Protein AF-A0A1A0JTR8-F1 (afdb_monomer_lite)

Structure (mmCIF, N/CA/C/O backbone):
data_AF-A0A1A0JTR8-F1
#
_entry.id   AF-A0A1A0JTR8-F1
#
loop_
_atom_site.group_PDB
_atom_site.id
_atom_site.type_symbol
_atom_site.label_atom_id
_atom_site.label_alt_id
_atom_site.label_comp_id
_atom_site.label_asym_id
_atom_site.label_entity_id
_atom_site.label_seq_id
_atom_site.pdbx_PDB_ins_code
_atom_site.Cartn_x
_atom_site.Cartn_y
_atom_site.Cartn_z
_atom_site.occupancy
_atom_site.B_iso_or_equiv
_atom_site.auth_seq_id
_atom_site.auth_comp_id
_atom_site.auth_asym_id
_atom_site.auth_atom_id
_atom_site.pdbx_PDB_model_num
ATOM 1 N N . MET A 1 1 ? 27.667 -17.231 4.183 1.00 37.03 1 MET A N 1
ATOM 2 C CA . MET A 1 1 ? 27.359 -15.881 4.710 1.00 37.03 1 MET A CA 1
ATOM 3 C C . MET A 1 1 ? 26.016 -15.462 4.130 1.00 37.03 1 MET A C 1
ATOM 5 O O . MET A 1 1 ? 25.962 -14.988 3.008 1.00 37.03 1 MET A O 1
ATOM 9 N N . THR A 1 2 ? 24.925 -15.745 4.835 1.00 40.41 2 THR A N 1
ATOM 10 C CA . THR A 1 2 ? 23.558 -15.769 4.286 1.00 40.41 2 THR A CA 1
ATOM 11 C C . THR A 1 2 ? 22.679 -14.804 5.079 1.00 40.41 2 THR A C 1
ATOM 13 O O . THR A 1 2 ? 22.133 -15.203 6.098 1.00 40.41 2 THR A O 1
ATOM 16 N N . ALA A 1 3 ? 22.589 -13.530 4.664 1.00 44.84 3 ALA A N 1
ATOM 17 C CA . ALA A 1 3 ? 21.568 -12.589 5.172 1.00 44.84 3 ALA A CA 1
ATOM 18 C C . ALA A 1 3 ? 21.423 -11.246 4.405 1.00 44.84 3 ALA A C 1
ATOM 20 O O . ALA A 1 3 ? 20.763 -10.348 4.924 1.00 44.84 3 ALA A O 1
ATOM 21 N N . THR A 1 4 ? 22.017 -11.036 3.219 1.00 44.88 4 THR A N 1
ATOM 22 C CA . THR A 1 4 ? 22.066 -9.667 2.634 1.00 44.88 4 THR A CA 1
ATOM 23 C C . THR A 1 4 ? 21.155 -9.440 1.421 1.00 44.88 4 THR A C 1
ATOM 25 O O . THR A 1 4 ? 20.808 -8.296 1.135 1.00 44.88 4 THR A O 1
ATOM 28 N N . THR A 1 5 ? 20.691 -10.485 0.732 1.00 49.31 5 THR A N 1
ATOM 29 C CA . THR A 1 5 ? 19.952 -10.313 -0.535 1.00 49.31 5 THR A CA 1
ATOM 30 C C . THR A 1 5 ? 18.529 -9.771 -0.340 1.00 49.31 5 THR A C 1
ATOM 32 O O . THR A 1 5 ? 18.103 -8.865 -1.055 1.00 49.31 5 THR A O 1
ATOM 35 N N . THR A 1 6 ? 17.802 -10.226 0.683 1.00 52.06 6 THR A N 1
ATOM 36 C CA . THR A 1 6 ? 16.389 -9.856 0.908 1.00 52.06 6 THR A CA 1
ATOM 37 C C . THR A 1 6 ? 16.185 -8.377 1.237 1.00 52.06 6 THR A C 1
ATOM 39 O O . THR A 1 6 ? 15.207 -7.770 0.801 1.00 52.06 6 THR A O 1
ATOM 42 N N . ARG A 1 7 ? 17.114 -7.750 1.972 1.00 48.09 7 ARG A N 1
ATOM 43 C CA . ARG A 1 7 ? 16.987 -6.336 2.368 1.00 48.09 7 ARG A CA 1
ATOM 44 C C . ARG A 1 7 ? 17.236 -5.374 1.203 1.00 48.09 7 ARG A C 1
ATOM 46 O O . ARG A 1 7 ? 16.586 -4.334 1.131 1.00 48.09 7 ARG A O 1
ATOM 53 N N . VAL A 1 8 ? 18.142 -5.728 0.288 1.00 50.28 8 VAL A N 1
ATOM 54 C CA . VAL A 1 8 ? 18.433 -4.936 -0.920 1.00 50.28 8 VAL A CA 1
ATOM 55 C C . VAL A 1 8 ? 17.274 -5.017 -1.918 1.00 50.28 8 VAL A C 1
ATOM 57 O O . VAL A 1 8 ? 16.903 -3.992 -2.489 1.00 50.28 8 VAL A O 1
ATOM 60 N N . ARG A 1 9 ? 16.650 -6.197 -2.071 1.00 56.28 9 ARG A N 1
ATOM 61 C CA . ARG A 1 9 ? 15.493 -6.404 -2.962 1.00 56.28 9 ARG A CA 1
ATOM 62 C C . ARG A 1 9 ? 14.276 -5.557 -2.540 1.00 56.28 9 ARG A C 1
ATOM 64 O O . ARG A 1 9 ? 13.713 -4.858 -3.376 1.00 56.28 9 ARG A O 1
ATOM 71 N N . ARG A 1 10 ? 13.959 -5.480 -1.237 1.00 56.59 10 ARG A N 1
ATOM 72 C CA . ARG A 1 10 ? 12.853 -4.648 -0.694 1.00 56.59 10 ARG A CA 1
ATOM 73 C C . ARG A 1 10 ? 12.997 -3.147 -0.950 1.00 56.59 10 ARG A C 1
ATOM 75 O O . ARG A 1 10 ? 12.018 -2.473 -1.249 1.00 56.59 10 ARG A O 1
ATOM 82 N N . ALA A 1 11 ? 14.212 -2.606 -0.838 1.00 57.56 11 ALA A N 1
ATOM 83 C CA . ALA A 1 11 ? 14.460 -1.182 -1.080 1.00 57.56 11 ALA A CA 1
ATOM 84 C C . ALA A 1 11 ? 14.317 -0.799 -2.565 1.00 57.56 11 ALA A C 1
ATOM 86 O O . ALA A 1 11 ? 14.124 0.373 -2.880 1.00 57.56 11 ALA A O 1
ATOM 87 N N . ARG A 1 12 ? 14.410 -1.779 -3.472 1.00 74.56 12 ARG A N 1
ATOM 88 C CA . ARG A 1 12 ? 14.295 -1.577 -4.918 1.00 74.56 12 ARG A CA 1
ATOM 89 C C . ARG A 1 12 ? 12.906 -1.862 -5.473 1.00 74.56 12 ARG A C 1
ATOM 91 O O . ARG A 1 12 ? 12.701 -1.521 -6.626 1.00 74.56 12 ARG A O 1
ATOM 98 N N . SER A 1 13 ? 11.961 -2.416 -4.708 1.00 85.31 13 SER A N 1
ATOM 99 C CA . SER A 1 13 ? 10.658 -2.838 -5.252 1.00 85.31 13 SER A CA 1
ATOM 100 C C . SER A 1 13 ? 9.939 -1.728 -6.022 1.00 85.31 13 SER A C 1
ATOM 102 O O . SER A 1 13 ? 9.503 -1.948 -7.144 1.00 85.31 13 SER A O 1
ATOM 104 N N . VAL A 1 14 ? 9.908 -0.505 -5.478 1.00 88.00 14 VAL A N 1
ATOM 105 C CA . VAL A 1 14 ? 9.333 0.657 -6.178 1.00 88.00 14 VAL A CA 1
ATOM 106 C C . VAL A 1 14 ? 10.088 0.960 -7.474 1.00 88.00 14 VAL A C 1
ATOM 108 O O . VAL A 1 14 ? 9.458 1.133 -8.509 1.00 88.00 14 VAL A O 1
ATOM 111 N N . ASN A 1 15 ? 11.424 0.975 -7.445 1.00 89.06 15 ASN A N 1
ATOM 112 C CA . ASN A 1 15 ? 12.228 1.234 -8.642 1.00 89.06 15 ASN A CA 1
ATOM 113 C C . ASN A 1 15 ? 12.019 0.152 -9.702 1.00 89.06 15 ASN A C 1
ATOM 115 O O . ASN A 1 15 ? 11.821 0.491 -10.854 1.00 89.06 15 ASN A O 1
ATOM 119 N N . VAL A 1 16 ? 12.000 -1.128 -9.320 1.00 89.62 16 VAL A N 1
ATOM 120 C CA . VAL A 1 16 ? 11.756 -2.248 -10.243 1.00 89.62 16 VAL A CA 1
ATOM 121 C C . VAL A 1 16 ? 10.397 -2.093 -10.918 1.00 89.62 16 VAL A C 1
ATOM 123 O O . VAL A 1 16 ? 10.313 -2.217 -12.136 1.00 89.62 16 VAL A O 1
ATOM 126 N N . ILE A 1 17 ? 9.353 -1.766 -10.153 1.00 91.25 17 ILE A N 1
ATOM 127 C CA . ILE A 1 17 ? 8.003 -1.571 -10.690 1.00 91.25 17 ILE A CA 1
ATOM 128 C C . ILE A 1 17 ? 7.941 -0.367 -11.629 1.00 91.25 17 ILE A C 1
ATOM 130 O O . ILE A 1 17 ? 7.345 -0.471 -12.698 1.00 91.25 17 ILE A O 1
ATOM 134 N N . VAL A 1 18 ? 8.542 0.763 -11.246 1.00 90.75 18 VAL A N 1
ATOM 135 C CA . VAL A 1 18 ? 8.563 1.978 -12.075 1.00 90.75 18 VAL A CA 1
ATOM 136 C C . VAL A 1 18 ? 9.373 1.751 -13.352 1.00 90.75 18 VAL A C 1
ATOM 138 O O . VAL A 1 18 ? 8.889 2.049 -14.438 1.00 90.75 18 VAL A O 1
ATOM 141 N N . ASP A 1 19 ? 10.576 1.193 -13.237 1.00 90.31 19 ASP A N 1
ATOM 142 C CA . ASP A 1 19 ? 11.521 1.048 -14.348 1.00 90.31 19 ASP A CA 1
ATOM 143 C C . ASP A 1 19 ? 11.025 0.033 -15.385 1.00 90.31 19 ASP A C 1
ATOM 145 O O . ASP A 1 19 ? 11.210 0.235 -16.585 1.00 90.31 19 ASP A O 1
ATOM 149 N N . ASN A 1 20 ? 10.330 -1.014 -14.933 1.00 90.12 20 ASN A N 1
ATOM 150 C CA . ASN A 1 20 ? 9.767 -2.054 -15.796 1.00 90.12 20 ASN A CA 1
ATOM 151 C C . ASN A 1 20 ? 8.269 -1.867 -16.077 1.00 90.12 20 ASN A C 1
ATOM 153 O O . ASN A 1 20 ? 7.656 -2.731 -16.694 1.00 90.12 20 ASN A O 1
ATOM 157 N N . HIS A 1 21 ? 7.674 -0.746 -15.653 1.00 90.56 21 HIS A N 1
ATOM 158 C CA . HIS A 1 21 ? 6.260 -0.420 -15.878 1.00 90.56 21 HIS A CA 1
ATOM 159 C C . HIS A 1 21 ? 5.288 -1.535 -15.439 1.00 90.56 21 HIS A C 1
ATOM 161 O O . HIS A 1 21 ? 4.263 -1.762 -16.081 1.00 90.56 21 HIS A O 1
ATOM 167 N N . LEU A 1 22 ? 5.597 -2.222 -14.331 1.00 91.50 22 LEU A N 1
ATOM 168 C CA . LEU A 1 22 ? 4.825 -3.383 -13.858 1.00 91.50 22 LEU A CA 1
ATOM 169 C C . LEU A 1 22 ? 3.432 -2.998 -13.336 1.00 91.50 22 LEU A C 1
ATOM 171 O O . LEU A 1 22 ? 2.535 -3.834 -13.285 1.00 91.50 22 LEU A O 1
ATOM 175 N N . ILE A 1 23 ? 3.247 -1.731 -12.953 1.00 93.25 23 ILE A N 1
ATOM 176 C CA . ILE A 1 23 ? 1.957 -1.156 -12.563 1.00 93.25 23 ILE A CA 1
ATOM 177 C C . ILE A 1 23 ? 1.752 0.134 -13.357 1.00 93.25 23 ILE A C 1
ATOM 179 O O . ILE A 1 23 ? 2.594 1.039 -13.327 1.00 93.25 23 ILE A O 1
ATOM 183 N N . ALA A 1 24 ? 0.620 0.232 -14.054 1.00 91.81 24 ALA A N 1
ATOM 184 C CA . ALA A 1 24 ? 0.281 1.418 -14.829 1.00 91.81 24 ALA A CA 1
ATOM 185 C C . ALA A 1 24 ? -0.040 2.620 -13.910 1.00 91.81 24 ALA A C 1
ATOM 187 O O . ALA A 1 24 ? -0.641 2.457 -12.844 1.00 91.81 24 ALA A O 1
ATOM 188 N N . PRO A 1 25 ? 0.325 3.858 -14.290 1.00 91.44 25 PRO A N 1
ATOM 189 C CA . PRO A 1 25 ? -0.111 5.047 -13.564 1.00 91.44 25 PRO A CA 1
ATOM 190 C C . PRO A 1 25 ? -1.639 5.130 -13.505 1.00 91.44 25 PRO A C 1
ATOM 192 O O . PRO A 1 25 ? -2.321 4.931 -14.507 1.00 91.44 25 PRO A O 1
ATOM 195 N N . GLY A 1 26 ? -2.181 5.474 -12.341 1.00 91.00 26 GLY A N 1
ATOM 196 C CA . GLY A 1 26 ? -3.625 5.552 -12.126 1.00 91.00 26 GLY A CA 1
ATOM 197 C C . GLY A 1 26 ? -4.260 4.284 -11.556 1.00 91.00 26 GLY A C 1
ATOM 198 O O . GLY A 1 26 ? -5.402 4.361 -11.103 1.00 91.00 26 GLY A O 1
ATOM 199 N N . GLU A 1 27 ? -3.524 3.172 -11.522 1.00 94.81 27 GLU A N 1
ATOM 200 C CA . GLU A 1 27 ? -3.945 1.923 -10.883 1.00 94.81 27 GLU A CA 1
ATOM 201 C C . GLU A 1 27 ? -4.182 2.099 -9.380 1.00 94.81 27 GLU A C 1
ATOM 203 O O . GLU A 1 27 ? -3.567 2.948 -8.728 1.00 94.81 27 GLU A O 1
ATOM 208 N N . LEU A 1 28 ? -5.089 1.296 -8.824 1.00 94.75 28 LEU A N 1
ATOM 209 C CA . LEU A 1 28 ? -5.469 1.366 -7.414 1.00 94.75 28 LEU A CA 1
ATOM 210 C C . LEU A 1 28 ? -4.749 0.302 -6.595 1.00 94.75 28 LEU A C 1
ATOM 212 O O . LEU A 1 28 ? -4.831 -0.886 -6.889 1.00 94.75 28 LEU A O 1
ATOM 216 N N . LEU A 1 29 ? -4.119 0.739 -5.512 1.00 95.06 29 LEU A N 1
ATOM 217 C CA . LEU A 1 29 ? -3.555 -0.111 -4.480 1.00 95.06 29 LEU A CA 1
ATOM 218 C C . LEU A 1 29 ? -4.429 -0.057 -3.236 1.00 95.06 29 LEU A C 1
ATOM 220 O O . LEU A 1 29 ? -5.012 0.983 -2.907 1.00 95.06 29 LEU A O 1
ATOM 224 N N . VAL A 1 30 ? -4.465 -1.171 -2.521 1.00 95.62 30 VAL A N 1
ATOM 225 C CA . VAL A 1 30 ? -5.145 -1.306 -1.234 1.00 95.62 30 VAL A CA 1
ATOM 226 C C . VAL A 1 30 ? -4.099 -1.539 -0.157 1.00 95.62 30 VAL A C 1
ATOM 228 O O . VAL A 1 30 ? -3.125 -2.258 -0.382 1.00 95.62 30 VAL A O 1
ATOM 231 N N . ILE A 1 31 ? -4.280 -0.899 0.994 1.00 94.50 31 ILE A N 1
ATOM 232 C CA . ILE A 1 31 ? -3.444 -1.168 2.157 1.00 94.50 31 ILE A CA 1
ATOM 233 C C . ILE A 1 31 ? -3.862 -2.492 2.802 1.00 94.50 31 ILE A C 1
ATOM 235 O O . ILE A 1 31 ? -5.040 -2.706 3.080 1.00 94.50 31 ILE A O 1
ATOM 239 N N . ASP A 1 32 ? -2.886 -3.351 3.058 1.00 93.38 32 ASP A N 1
ATOM 240 C CA . ASP A 1 32 ? -3.030 -4.590 3.809 1.00 93.38 32 ASP A CA 1
ATOM 241 C C . ASP A 1 32 ? -1.979 -4.609 4.923 1.00 93.38 32 ASP A C 1
ATOM 243 O O . ASP A 1 32 ? -0.773 -4.531 4.684 1.00 93.38 32 ASP A O 1
ATOM 247 N N . LEU A 1 33 ? -2.450 -4.625 6.166 1.00 90.31 33 LEU A N 1
ATOM 248 C CA . LEU A 1 33 ? -1.606 -4.612 7.361 1.00 90.31 33 LEU A CA 1
ATOM 249 C C . LEU A 1 33 ? -1.580 -5.978 8.057 1.00 90.31 33 LEU A C 1
ATOM 251 O O . LEU A 1 33 ? -0.915 -6.120 9.093 1.00 90.31 33 LEU A O 1
ATOM 255 N N . GLU A 1 34 ? -2.297 -6.968 7.517 1.00 89.00 34 GLU A N 1
ATOM 256 C CA . GLU A 1 34 ? -2.403 -8.298 8.094 1.00 89.00 34 GLU A CA 1
ATOM 257 C C . GLU A 1 34 ? -1.023 -8.966 8.161 1.00 89.00 34 GLU A C 1
ATOM 259 O O . GLU A 1 34 ? -0.202 -8.891 7.249 1.00 89.00 34 GLU A O 1
ATOM 264 N N . GLY A 1 35 ? -0.704 -9.561 9.313 1.00 84.12 35 GLY A N 1
ATOM 265 C CA . GLY A 1 35 ? 0.595 -10.201 9.550 1.00 84.12 35 GLY A CA 1
ATOM 266 C C . GLY A 1 35 ? 1.801 -9.252 9.648 1.00 84.12 35 GLY A C 1
ATOM 267 O O . GLY A 1 35 ? 2.883 -9.705 10.023 1.00 84.12 35 GLY A O 1
ATOM 268 N N . VAL A 1 36 ? 1.642 -7.949 9.377 1.00 84.06 36 VAL A N 1
ATOM 269 C CA . VAL A 1 36 ? 2.736 -6.960 9.443 1.00 84.06 36 VAL A CA 1
ATOM 270 C C . VAL A 1 36 ? 2.808 -6.274 10.805 1.00 84.06 36 VAL A C 1
ATOM 272 O O . VAL A 1 36 ? 3.900 -6.022 11.318 1.00 84.06 36 VAL A O 1
ATOM 275 N N . ILE A 1 37 ? 1.659 -5.966 11.410 1.00 85.75 37 ILE A N 1
ATOM 276 C CA . ILE A 1 37 ? 1.572 -5.290 12.713 1.00 85.75 37 ILE A CA 1
ATOM 277 C C . ILE A 1 37 ? 0.619 -6.022 13.666 1.00 85.75 37 ILE A C 1
ATOM 279 O O . ILE A 1 37 ? 0.020 -7.041 13.333 1.00 85.75 37 ILE A O 1
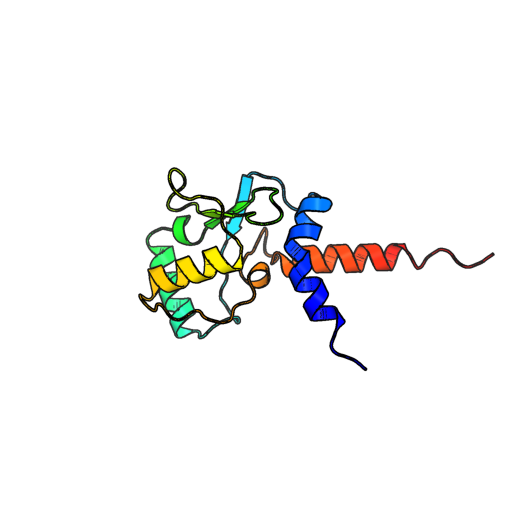ATOM 283 N N . ASN A 1 38 ? 0.490 -5.509 14.892 1.00 89.62 38 ASN A N 1
ATOM 284 C CA . ASN A 1 38 ? -0.397 -6.080 15.903 1.00 89.62 38 ASN A CA 1
ATOM 285 C C . ASN A 1 38 ? -1.859 -6.135 15.410 1.00 89.62 38 ASN A C 1
ATOM 287 O O . ASN A 1 38 ? -2.402 -5.116 14.986 1.00 89.62 38 ASN A O 1
ATOM 291 N N . ALA A 1 39 ? -2.511 -7.293 15.551 1.00 89.75 39 ALA A N 1
ATOM 292 C CA . ALA A 1 39 ? -3.881 -7.531 15.089 1.00 89.75 39 ALA A CA 1
ATOM 293 C C . ALA A 1 39 ? -4.924 -6.542 15.652 1.00 89.75 39 ALA A C 1
ATOM 295 O O . ALA A 1 39 ? -5.880 -6.197 14.964 1.00 89.75 39 ALA A O 1
ATOM 296 N N . ALA A 1 40 ? -4.738 -6.030 16.873 1.00 90.56 40 ALA A N 1
ATOM 297 C CA . ALA A 1 40 ? -5.630 -5.017 17.442 1.00 90.56 40 ALA A CA 1
ATOM 298 C C . ALA A 1 40 ? -5.509 -3.659 16.730 1.00 90.56 40 ALA A C 1
ATOM 300 O O . ALA A 1 40 ? -6.480 -2.909 16.673 1.00 90.56 40 ALA A O 1
ATOM 301 N N . VAL A 1 41 ? -4.327 -3.336 16.195 1.00 90.31 41 VAL A N 1
ATOM 302 C CA . VAL A 1 41 ? -4.115 -2.144 15.361 1.00 90.31 41 VAL A CA 1
ATOM 303 C C . VAL A 1 41 ? -4.705 -2.372 13.975 1.00 90.31 41 VAL A C 1
ATOM 305 O O . VAL A 1 41 ? -5.402 -1.493 13.482 1.00 90.31 41 VAL A O 1
ATOM 308 N N . VAL A 1 42 ? -4.487 -3.554 13.383 1.00 92.06 42 VAL A N 1
ATOM 309 C CA . VAL A 1 42 ? -5.086 -3.929 12.088 1.00 92.06 42 VAL A CA 1
ATOM 310 C C . VAL A 1 42 ? -6.603 -3.751 12.135 1.00 92.06 42 VAL A C 1
ATOM 312 O O . VAL A 1 42 ? -7.140 -2.990 11.341 1.00 92.06 42 VAL A O 1
ATOM 315 N N . LYS A 1 43 ? -7.272 -4.322 13.144 1.00 93.19 43 LYS A N 1
ATOM 316 C CA . LYS A 1 43 ? -8.728 -4.211 13.312 1.00 93.19 43 LYS A CA 1
ATOM 317 C C . LYS A 1 43 ? -9.216 -2.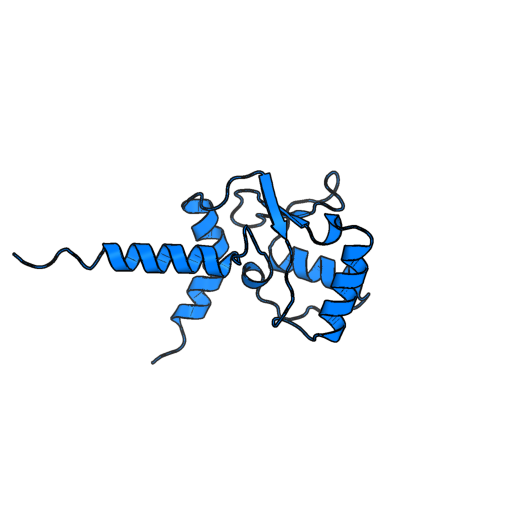762 13.419 1.00 93.19 43 LYS A C 1
ATOM 319 O O . LYS A 1 43 ? -10.233 -2.418 12.833 1.00 93.19 43 LYS A O 1
ATOM 324 N N . GLN A 1 44 ? -8.494 -1.903 14.143 1.00 93.25 44 GLN A N 1
ATOM 325 C CA . GLN A 1 44 ? -8.842 -0.478 14.244 1.00 93.25 44 GLN A CA 1
ATOM 326 C C . GLN A 1 44 ? -8.717 0.238 12.896 1.00 93.25 44 GLN A C 1
ATOM 328 O O . GLN A 1 44 ? -9.583 1.032 12.537 1.00 93.25 44 GLN A O 1
ATOM 333 N N . VAL A 1 45 ? -7.654 -0.050 12.139 1.00 92.75 45 VAL A N 1
ATOM 334 C CA . VAL A 1 45 ? -7.476 0.509 10.794 1.00 92.75 45 VAL A CA 1
ATOM 335 C C . VAL A 1 45 ? -8.573 0.005 9.860 1.00 92.75 45 VAL A C 1
ATOM 337 O O . VAL A 1 45 ? -9.159 0.807 9.142 1.00 92.75 45 VAL A O 1
ATOM 340 N N . GLU A 1 46 ? -8.896 -1.286 9.891 1.00 93.81 46 GLU A N 1
ATOM 341 C CA . GLU A 1 46 ? -9.969 -1.874 9.084 1.00 93.81 46 GLU A CA 1
ATOM 342 C C . GLU A 1 46 ? -11.333 -1.257 9.396 1.00 93.81 46 GLU A C 1
ATOM 344 O O . GLU A 1 46 ? -12.056 -0.899 8.471 1.00 93.81 46 GLU A O 1
ATOM 349 N N . GLU A 1 47 ? -11.674 -1.073 10.674 1.00 94.56 47 GLU A N 1
ATOM 350 C CA . GLU A 1 47 ? -12.911 -0.402 11.091 1.00 94.56 47 GLU A CA 1
ATOM 351 C C . GLU A 1 47 ? -12.954 1.045 10.575 1.00 94.56 47 GLU A C 1
ATOM 353 O O . GLU A 1 47 ? -13.942 1.469 9.974 1.00 94.56 47 GLU A O 1
ATOM 358 N N . TRP A 1 48 ? -11.852 1.784 10.711 1.00 94.69 48 TRP A N 1
ATOM 359 C CA . TRP A 1 48 ? -11.734 3.161 10.229 1.00 94.69 48 TRP A CA 1
ATOM 360 C C . TRP A 1 48 ? -11.793 3.283 8.695 1.00 94.69 48 TRP A C 1
ATOM 362 O O . TRP A 1 48 ? -12.342 4.255 8.161 1.00 94.69 48 TRP A O 1
ATOM 372 N N . VAL A 1 49 ? -11.252 2.301 7.968 1.00 94.81 49 VAL A N 1
ATOM 373 C CA . VAL A 1 49 ? -11.346 2.191 6.503 1.00 94.81 49 VAL A CA 1
ATOM 374 C C . VAL A 1 49 ? -12.745 1.746 6.073 1.00 94.81 49 VAL A C 1
ATOM 376 O O . VAL A 1 49 ? -13.236 2.222 5.054 1.00 94.81 49 VAL A O 1
ATOM 379 N N . ALA A 1 50 ? -13.426 0.892 6.838 1.00 93.75 50 ALA A N 1
ATOM 380 C CA . ALA A 1 50 ? -14.787 0.456 6.531 1.00 93.75 50 ALA A CA 1
ATOM 381 C C . ALA A 1 50 ? -15.783 1.627 6.533 1.00 93.75 50 ALA A C 1
ATOM 383 O O . ALA A 1 50 ? -16.720 1.633 5.735 1.00 93.75 50 ALA A O 1
ATOM 384 N N . GLU A 1 51 ? -15.556 2.650 7.364 1.00 94.50 51 GLU A N 1
ATOM 385 C CA . GLU A 1 51 ? -16.342 3.891 7.336 1.00 94.50 51 GLU A CA 1
ATOM 386 C C . GLU A 1 51 ? -16.183 4.672 6.024 1.00 94.50 51 GLU A C 1
ATOM 388 O O . GLU A 1 51 ? -17.146 5.250 5.520 1.00 94.50 51 GLU A O 1
ATOM 393 N N . LYS A 1 52 ? -14.961 4.723 5.483 1.00 93.62 52 LYS A N 1
ATOM 394 C CA . LYS A 1 52 ? -14.640 5.400 4.221 1.00 93.62 52 LYS A CA 1
ATOM 395 C C . LYS A 1 52 ? -13.596 4.588 3.448 1.00 93.62 52 LYS A C 1
ATOM 397 O O . LYS A 1 52 ? -12.398 4.775 3.676 1.00 93.62 52 LYS A O 1
ATOM 402 N N . PRO A 1 53 ? -14.017 3.729 2.500 1.00 93.12 53 PRO A N 1
ATOM 403 C CA . PRO A 1 53 ? -13.117 2.797 1.811 1.00 93.12 53 PRO A CA 1
ATOM 404 C C . PRO A 1 53 ? -11.944 3.458 1.073 1.00 93.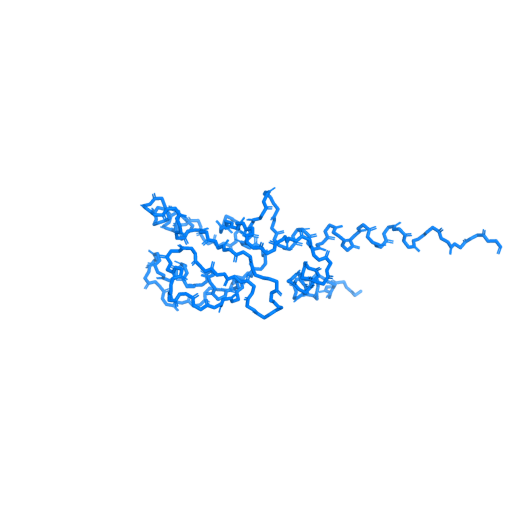12 53 PRO A C 1
ATOM 406 O O . PRO A 1 53 ? -10.894 2.850 0.888 1.00 93.12 53 PRO A O 1
ATOM 409 N N . GLU A 1 54 ? -12.101 4.716 0.666 1.00 93.06 54 GLU A N 1
ATOM 410 C CA . GLU A 1 54 ? -11.048 5.569 0.099 1.00 93.06 54 GLU A CA 1
ATOM 411 C C . GLU A 1 54 ? -9.834 5.772 1.022 1.00 93.06 54 GLU A C 1
ATOM 413 O O . GLU A 1 54 ? -8.717 5.921 0.529 1.00 93.06 54 GLU A O 1
ATOM 418 N N . ARG A 1 55 ? -10.014 5.688 2.347 1.00 93.62 55 ARG A N 1
ATOM 419 C CA . ARG A 1 55 ? -8.938 5.788 3.347 1.00 93.62 55 ARG A CA 1
ATOM 420 C C . ARG A 1 55 ? -7.910 4.670 3.236 1.00 93.62 55 ARG A C 1
ATOM 422 O O . ARG A 1 55 ? -6.735 4.909 3.497 1.00 93.62 55 ARG A O 1
ATOM 429 N N . GLY A 1 56 ? -8.334 3.481 2.815 1.00 93.81 56 GLY A N 1
ATOM 430 C CA . GLY A 1 56 ? -7.460 2.326 2.611 1.00 93.81 56 GLY A CA 1
ATOM 431 C C . GLY A 1 56 ? -6.907 2.209 1.192 1.00 93.81 56 GLY A C 1
ATOM 432 O O . GLY A 1 56 ? -6.319 1.184 0.860 1.00 93.81 56 GLY A O 1
ATOM 433 N N . ARG A 1 57 ? -7.131 3.210 0.329 1.00 94.75 57 ARG A N 1
ATOM 434 C CA . ARG A 1 57 ? -6.774 3.150 -1.092 1.00 94.75 57 ARG A CA 1
ATOM 435 C C . ARG A 1 57 ? -5.772 4.230 -1.466 1.00 94.75 57 ARG A C 1
ATOM 437 O O . ARG A 1 57 ? -5.867 5.379 -1.033 1.00 94.75 57 ARG A O 1
ATOM 444 N N . ALA A 1 58 ? -4.838 3.866 -2.330 1.00 94.69 58 ALA A N 1
ATOM 445 C CA . ALA A 1 58 ? -3.902 4.794 -2.940 1.00 94.69 58 ALA A CA 1
ATOM 446 C C . ALA A 1 58 ? -3.848 4.567 -4.447 1.00 94.69 58 ALA A C 1
ATOM 448 O O . ALA A 1 58 ? -4.016 3.452 -4.928 1.00 94.69 58 ALA A O 1
ATOM 449 N N . ARG A 1 59 ? -3.607 5.635 -5.197 1.00 93.94 59 ARG A N 1
ATOM 450 C CA . ARG A 1 59 ? -3.405 5.583 -6.637 1.00 93.94 59 ARG A CA 1
ATOM 451 C C . ARG A 1 59 ? -1.914 5.537 -6.935 1.00 93.94 59 ARG A C 1
ATOM 453 O O . ARG A 1 59 ? -1.160 6.344 -6.392 1.00 93.94 59 ARG A O 1
ATOM 460 N N . TRP A 1 60 ? -1.514 4.617 -7.805 1.00 93.50 60 TRP A N 1
ATOM 461 C CA . TRP A 1 60 ? -0.147 4.522 -8.288 1.00 93.50 60 TRP A CA 1
ATOM 462 C C . TRP A 1 60 ? 0.195 5.718 -9.172 1.00 93.50 60 TRP A C 1
ATOM 464 O O . TRP A 1 60 ? -0.539 6.079 -10.096 1.00 93.50 60 TRP A O 1
ATOM 474 N N . GLN A 1 61 ? 1.358 6.289 -8.925 1.00 89.69 61 GLN A N 1
ATOM 475 C CA . GLN A 1 61 ? 2.051 7.243 -9.760 1.00 89.69 61 GLN A CA 1
ATOM 476 C C . GLN A 1 61 ? 3.423 6.634 -10.052 1.00 89.69 61 GLN A C 1
ATOM 478 O O . GLN A 1 61 ? 4.068 6.098 -9.155 1.00 89.69 61 GLN A O 1
ATOM 483 N N . ALA A 1 62 ? 3.877 6.693 -11.304 1.00 85.81 62 ALA A N 1
ATOM 484 C CA . ALA A 1 62 ? 5.181 6.166 -11.708 1.00 85.81 62 ALA A CA 1
ATOM 485 C C . ALA A 1 62 ? 6.343 7.072 -11.241 1.00 85.81 62 ALA A C 1
ATOM 487 O O . ALA A 1 62 ? 7.152 7.534 -12.041 1.00 85.81 62 ALA A O 1
ATOM 488 N N . ASP A 1 63 ? 6.401 7.356 -9.940 1.00 87.56 63 ASP A N 1
ATOM 489 C CA . ASP A 1 63 ? 7.433 8.155 -9.283 1.00 87.56 63 ASP A CA 1
ATOM 490 C C . ASP A 1 63 ? 8.270 7.266 -8.352 1.00 87.56 63 ASP A C 1
ATOM 492 O O . ASP A 1 63 ? 7.744 6.526 -7.523 1.00 87.56 63 ASP A O 1
ATOM 496 N N . ARG A 1 64 ? 9.600 7.338 -8.466 1.00 85.31 64 ARG A N 1
ATOM 497 C CA . ARG A 1 64 ? 10.520 6.472 -7.705 1.00 85.31 64 ARG A CA 1
ATOM 498 C C . ARG A 1 64 ? 10.591 6.796 -6.210 1.00 85.31 64 ARG A C 1
ATOM 500 O O . ARG A 1 64 ? 10.983 5.948 -5.411 1.00 85.31 64 ARG A O 1
ATOM 507 N N . HIS A 1 65 ? 10.258 8.019 -5.817 1.00 84.06 65 HIS A N 1
ATOM 508 C CA . HIS A 1 65 ? 10.374 8.486 -4.439 1.00 84.06 65 HIS A CA 1
ATOM 509 C C . HIS A 1 65 ? 9.025 8.508 -3.733 1.00 84.06 65 HIS A C 1
ATOM 511 O O . HIS A 1 65 ? 8.943 8.150 -2.559 1.00 84.06 65 HIS A O 1
ATOM 517 N N . ARG A 1 66 ? 7.972 8.940 -4.423 1.00 88.12 66 ARG A N 1
ATOM 518 C CA . ARG A 1 66 ? 6.630 9.109 -3.868 1.00 88.12 66 ARG A CA 1
ATOM 519 C C . ARG A 1 66 ? 5.578 8.568 -4.846 1.00 88.12 66 ARG A C 1
ATOM 521 O O . ARG A 1 66 ? 4.825 9.344 -5.425 1.00 88.12 66 ARG A O 1
ATOM 528 N N . PRO A 1 67 ? 5.509 7.240 -5.032 1.00 90.94 67 PRO A N 1
ATOM 529 C CA . PRO A 1 67 ? 4.636 6.620 -6.024 1.00 90.94 67 PRO A CA 1
ATOM 530 C C . PRO A 1 67 ? 3.150 6.624 -5.653 1.00 90.94 67 PRO A C 1
ATOM 532 O O . PRO A 1 67 ? 2.349 6.109 -6.422 1.00 90.94 67 PRO A O 1
ATOM 535 N N . LEU A 1 68 ? 2.744 7.104 -4.474 1.00 92.62 68 LEU A N 1
ATOM 536 C CA . LEU A 1 68 ? 1.361 6.958 -4.013 1.00 92.62 68 LEU A CA 1
ATOM 537 C C . LEU A 1 68 ? 0.651 8.301 -3.883 1.00 92.62 68 LEU A C 1
ATOM 539 O O . LEU A 1 68 ? 1.163 9.222 -3.254 1.00 92.62 68 LEU A O 1
ATOM 543 N N . VAL A 1 69 ? -0.573 8.376 -4.397 1.00 93.31 69 VAL A N 1
ATOM 544 C CA . VAL A 1 69 ? -1.511 9.476 -4.140 1.00 93.31 69 VAL A CA 1
ATOM 545 C C . VAL A 1 69 ? -2.671 8.932 -3.317 1.00 93.31 69 VAL A C 1
ATOM 547 O O . VAL A 1 69 ? -3.332 7.975 -3.724 1.00 93.31 69 VAL A O 1
ATOM 550 N N . TRP A 1 70 ? -2.909 9.496 -2.136 1.00 94.25 70 TRP A N 1
ATOM 551 C CA . TRP A 1 70 ? -3.940 8.987 -1.235 1.00 94.25 70 TRP A CA 1
ATOM 552 C C . TRP A 1 70 ? -5.342 9.317 -1.752 1.00 94.25 70 TRP A C 1
ATOM 554 O O . TRP A 1 70 ? -5.619 10.453 -2.125 1.00 94.25 70 TRP A O 1
ATOM 564 N N . CYS A 1 71 ? -6.237 8.326 -1.778 1.00 92.56 71 CYS A N 1
ATOM 565 C CA . CYS A 1 71 ? -7.571 8.503 -2.353 1.00 92.56 71 CYS A CA 1
ATOM 566 C C . CYS A 1 71 ? -8.561 9.210 -1.419 1.00 92.56 71 CYS A C 1
ATOM 568 O O . CYS A 1 71 ? -9.603 9.64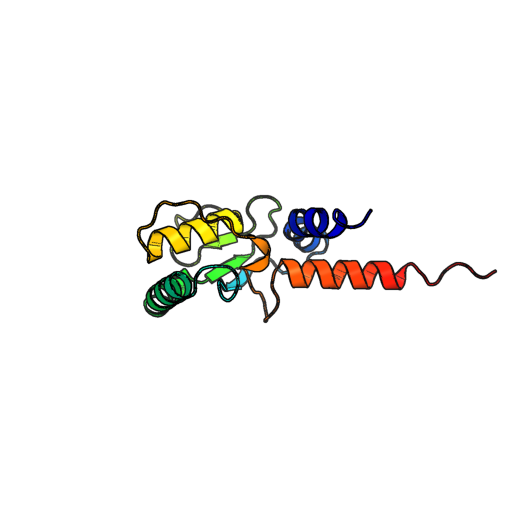3 -1.900 1.00 92.56 71 CYS A O 1
ATOM 570 N N . ALA A 1 72 ? -8.272 9.325 -0.119 1.00 89.62 72 ALA A N 1
ATOM 571 C CA . ALA A 1 72 ? -9.170 10.001 0.820 1.00 89.62 72 ALA A CA 1
ATOM 572 C C . ALA A 1 72 ? -9.139 11.531 0.717 1.00 89.62 72 ALA A C 1
ATOM 574 O O . ALA A 1 72 ? -10.113 12.179 1.088 1.00 89.62 72 ALA A O 1
ATOM 575 N N . GLU A 1 73 ? -8.045 12.101 0.210 1.00 84.25 73 GLU A N 1
ATOM 576 C CA . GLU A 1 73 ? -7.865 13.551 0.078 1.00 84.25 73 GLU A CA 1
ATOM 577 C C . GLU A 1 73 ? -7.219 13.899 -1.273 1.00 84.25 73 GLU A C 1
ATOM 579 O O . GLU A 1 73 ? -6.154 14.493 -1.303 1.00 84.25 73 GLU A O 1
ATOM 584 N N . PRO A 1 74 ? -7.804 13.532 -2.423 1.00 66.00 74 PRO A N 1
ATOM 585 C CA . PRO A 1 74 ? -7.120 13.604 -3.719 1.00 66.00 74 PRO A CA 1
ATOM 586 C C . PRO A 1 74 ? -6.703 15.023 -4.149 1.00 66.00 74 PRO A C 1
ATOM 588 O O . PRO A 1 74 ? -5.760 15.151 -4.926 1.00 66.00 74 PRO A O 1
ATOM 591 N N . ASP A 1 75 ? -7.381 16.064 -3.654 1.00 62.19 75 ASP A N 1
ATOM 592 C CA . ASP A 1 75 ? -7.124 17.462 -4.031 1.00 62.19 75 ASP A CA 1
ATOM 593 C C . ASP A 1 75 ? -5.981 18.118 -3.225 1.00 62.19 75 ASP A C 1
ATOM 595 O O . ASP A 1 75 ? -5.315 19.013 -3.742 1.00 62.19 75 ASP A O 1
ATOM 599 N N . ASP A 1 76 ? -5.704 17.637 -2.004 1.00 59.34 76 ASP A N 1
ATOM 600 C CA . ASP A 1 76 ? -4.644 18.146 -1.107 1.00 59.34 76 ASP A CA 1
ATOM 601 C C . ASP A 1 76 ? -3.562 17.095 -0.783 1.00 59.34 76 ASP A C 1
ATOM 603 O O . ASP A 1 76 ? -2.490 17.417 -0.254 1.00 59.34 76 ASP A O 1
ATOM 607 N N . ALA A 1 77 ? -3.795 15.824 -1.122 1.00 63.31 77 ALA A N 1
ATOM 608 C CA . ALA A 1 77 ? -2.851 14.741 -0.909 1.00 63.31 77 ALA A CA 1
ATOM 609 C C . ALA A 1 77 ? -1.713 14.863 -1.917 1.00 63.31 77 ALA A C 1
ATOM 611 O O . ALA A 1 77 ? -1.745 14.322 -3.024 1.00 63.31 77 ALA A O 1
ATOM 612 N N . GLY A 1 78 ? -0.651 15.542 -1.489 1.00 78.31 78 GLY A N 1
ATOM 613 C CA . GLY A 1 78 ? 0.655 15.426 -2.121 1.00 78.31 78 GLY A CA 1
ATOM 614 C C . GLY A 1 78 ? 1.087 13.962 -2.269 1.00 78.31 78 GLY A C 1
ATOM 615 O O . GLY A 1 78 ? 0.511 13.043 -1.692 1.00 78.31 78 GLY A O 1
ATOM 616 N N . SER A 1 79 ? 2.131 13.727 -3.054 1.00 88.19 79 SER A N 1
ATOM 617 C CA . SER A 1 79 ? 2.642 12.377 -3.268 1.00 88.19 79 SER A CA 1
ATOM 618 C C . SER A 1 79 ? 3.312 11.814 -2.002 1.00 88.19 79 SER A C 1
ATOM 620 O O . SER A 1 79 ? 4.038 12.509 -1.273 1.00 88.19 79 SER A O 1
ATOM 622 N N . TRP A 1 80 ? 3.087 10.525 -1.750 1.00 91.31 80 TRP A N 1
ATOM 623 C CA . TRP A 1 80 ? 3.532 9.799 -0.566 1.00 91.31 80 TRP A CA 1
ATOM 624 C C . TRP A 1 80 ? 4.469 8.643 -0.908 1.00 91.31 80 TRP A C 1
ATOM 626 O O . TRP A 1 80 ? 4.349 7.977 -1.938 1.00 91.31 80 TRP A O 1
ATOM 636 N N . THR A 1 81 ? 5.387 8.358 0.015 1.00 91.00 81 THR A N 1
ATOM 637 C CA . THR A 1 81 ? 6.126 7.091 0.023 1.00 91.00 81 THR A CA 1
ATOM 638 C C . THR A 1 81 ? 5.212 5.961 0.524 1.00 91.00 81 THR A C 1
ATOM 640 O O . THR A 1 81 ? 4.338 6.223 1.358 1.00 91.00 81 THR A O 1
ATOM 643 N N . PRO A 1 82 ? 5.443 4.693 0.128 1.00 91.56 82 PRO A N 1
ATOM 644 C CA . PRO A 1 82 ? 4.681 3.548 0.637 1.00 91.56 82 PRO A CA 1
ATOM 645 C C . PRO A 1 82 ? 4.653 3.465 2.167 1.00 91.56 82 PRO A C 1
ATOM 647 O O . PRO A 1 82 ? 3.593 3.336 2.775 1.00 91.56 82 PRO A O 1
ATOM 650 N N . THR A 1 83 ? 5.814 3.615 2.809 1.00 90.69 83 THR A N 1
ATOM 651 C CA . THR A 1 83 ? 5.908 3.616 4.274 1.00 90.69 83 THR A CA 1
ATOM 652 C C . THR A 1 83 ? 5.233 4.839 4.890 1.00 90.69 83 THR A C 1
ATOM 654 O O . THR A 1 83 ? 4.552 4.708 5.902 1.00 90.69 83 THR A O 1
ATOM 657 N N . GLY A 1 84 ? 5.419 6.026 4.305 1.00 90.62 84 GLY A N 1
ATOM 658 C CA . GLY A 1 84 ? 4.888 7.273 4.852 1.00 90.62 84 GLY A CA 1
ATOM 659 C C . GLY A 1 84 ? 3.366 7.299 4.862 1.00 90.62 84 GLY A C 1
ATOM 660 O O . GLY A 1 84 ? 2.780 7.664 5.877 1.00 90.62 84 GLY A O 1
ATOM 661 N N . LEU A 1 85 ? 2.733 6.847 3.775 1.00 92.56 85 LEU A N 1
ATOM 662 C CA . LEU A 1 85 ? 1.275 6.787 3.702 1.00 92.56 85 LEU A CA 1
ATOM 663 C C . LEU A 1 85 ? 0.696 5.739 4.657 1.00 92.56 85 LEU A C 1
ATOM 665 O O . LEU A 1 85 ? -0.270 6.020 5.356 1.00 92.56 85 LEU A O 1
ATOM 669 N N . ALA A 1 86 ? 1.313 4.559 4.751 1.00 92.50 86 ALA A N 1
ATOM 670 C CA . ALA A 1 86 ? 0.868 3.535 5.694 1.00 92.50 86 ALA A CA 1
ATOM 671 C C . ALA A 1 86 ? 0.980 4.009 7.155 1.00 92.50 86 ALA A C 1
ATOM 673 O O . ALA A 1 86 ? 0.047 3.835 7.934 1.00 92.50 86 ALA A O 1
ATOM 674 N N . GLN A 1 87 ? 2.083 4.675 7.523 1.00 91.81 87 GLN A N 1
ATOM 675 C CA . GLN A 1 87 ? 2.229 5.288 8.851 1.00 91.81 87 GLN A CA 1
ATOM 676 C C . GLN A 1 87 ? 1.175 6.372 9.101 1.00 91.81 87 GLN A C 1
ATOM 678 O O . GLN A 1 87 ? 0.626 6.438 10.198 1.00 91.81 87 GLN A O 1
ATOM 683 N N . HIS A 1 88 ? 0.884 7.199 8.094 1.00 91.69 88 HIS A N 1
ATOM 684 C CA . HIS A 1 88 ? -0.141 8.232 8.185 1.00 91.69 88 HIS A CA 1
ATOM 685 C C . HIS A 1 88 ? -1.532 7.633 8.437 1.00 91.69 88 HIS A C 1
ATOM 687 O O . HIS A 1 88 ? -2.206 8.051 9.373 1.00 91.69 88 HIS A O 1
ATOM 693 N N . ILE A 1 89 ? -1.917 6.605 7.673 1.00 91.94 89 ILE A N 1
ATOM 694 C CA . ILE A 1 89 ? -3.191 5.887 7.831 1.00 91.94 89 ILE A CA 1
ATOM 695 C C . ILE A 1 89 ? -3.307 5.259 9.225 1.00 91.94 89 ILE A C 1
ATOM 697 O O . ILE A 1 89 ? -4.327 5.432 9.887 1.00 91.94 89 ILE A O 1
ATOM 701 N N . ILE A 1 90 ? -2.258 4.578 9.702 1.00 91.81 90 ILE A N 1
ATOM 702 C CA . ILE A 1 90 ? -2.252 3.971 11.042 1.00 91.81 90 ILE A CA 1
ATOM 703 C C . ILE A 1 90 ? -2.445 5.046 12.115 1.00 91.81 90 ILE A C 1
ATOM 705 O O . ILE A 1 90 ? -3.323 4.909 12.961 1.00 91.81 90 ILE A O 1
ATOM 709 N N . CYS A 1 91 ? -1.670 6.132 12.054 1.00 92.00 91 CYS A N 1
ATOM 710 C CA . CYS A 1 91 ? -1.768 7.233 13.011 1.00 92.00 91 CYS A CA 1
ATOM 711 C C . CYS A 1 91 ? -3.157 7.890 12.992 1.00 92.00 91 CYS A C 1
ATOM 713 O O . CYS A 1 91 ? -3.681 8.232 14.050 1.00 92.00 91 CYS A O 1
ATOM 715 N N . ALA A 1 92 ? -3.756 8.067 11.812 1.00 91.00 92 ALA A N 1
ATOM 716 C CA . ALA A 1 92 ? -5.087 8.651 11.665 1.00 91.00 92 ALA A CA 1
ATOM 717 C C . ALA A 1 92 ? -6.192 7.740 12.226 1.00 91.00 92 ALA A C 1
ATOM 719 O O . ALA A 1 92 ? -7.148 8.240 12.815 1.00 91.00 92 ALA A O 1
ATOM 720 N N . ALA A 1 93 ? -6.049 6.420 12.077 1.00 91.44 93 ALA A N 1
ATOM 721 C CA . ALA A 1 93 ? -7.017 5.445 12.569 1.00 91.44 93 ALA A CA 1
ATOM 722 C C . ALA A 1 93 ? -6.926 5.213 14.085 1.00 91.44 93 ALA A C 1
ATOM 724 O O . ALA A 1 93 ? -7.952 5.091 14.747 1.00 91.44 93 ALA A O 1
ATOM 725 N N . THR A 1 94 ? -5.715 5.142 14.649 1.00 90.12 94 THR A N 1
ATOM 726 C CA . THR A 1 94 ? -5.523 4.794 16.070 1.00 90.12 94 THR A CA 1
ATOM 727 C C . THR A 1 94 ? -5.268 5.991 16.980 1.00 90.12 94 THR A C 1
ATOM 729 O O . THR A 1 94 ? -5.292 5.842 18.201 1.00 90.12 94 THR A O 1
ATOM 732 N N . GLY A 1 95 ? -4.956 7.163 16.420 1.00 89.12 95 GLY A N 1
ATOM 733 C CA . GLY A 1 95 ? -4.497 8.324 17.187 1.00 89.12 95 GLY A CA 1
ATOM 734 C C . GLY A 1 95 ? -3.119 8.136 17.837 1.00 89.12 95 GLY A C 1
ATOM 735 O O . GLY A 1 95 ? -2.729 8.940 18.681 1.00 89.12 95 GLY A O 1
ATOM 736 N N . ASP A 1 96 ? -2.386 7.080 17.469 1.00 86.31 96 ASP A N 1
ATOM 737 C CA . ASP A 1 96 ? -1.064 6.755 18.007 1.00 86.31 96 ASP A CA 1
ATOM 738 C C . ASP A 1 96 ? 0.031 7.383 17.123 1.00 86.31 96 ASP A C 1
ATOM 740 O O . ASP A 1 96 ? 0.196 6.960 15.974 1.00 86.31 96 ASP A O 1
ATOM 744 N N . PRO A 1 97 ? 0.793 8.376 17.622 1.00 74.44 97 PRO A N 1
ATOM 745 C CA . PRO A 1 97 ? 1.851 9.025 16.851 1.00 74.44 97 PRO A CA 1
ATOM 746 C C . PRO A 1 97 ? 3.119 8.164 16.725 1.00 74.44 97 PRO A C 1
ATOM 748 O O . PRO A 1 97 ? 4.087 8.590 16.085 1.00 74.44 97 PRO A O 1
ATOM 751 N N . GLU A 1 98 ? 3.169 6.985 17.353 1.00 75.44 98 GLU A N 1
ATOM 752 C CA . GLU A 1 98 ? 4.344 6.126 17.313 1.00 75.44 98 GLU A CA 1
ATOM 753 C C . GLU A 1 98 ? 4.615 5.608 15.892 1.00 75.44 98 GLU A C 1
ATOM 755 O O . GLU A 1 98 ? 3.797 4.940 15.252 1.00 75.44 98 GLU A O 1
ATOM 760 N N . ARG A 1 99 ? 5.829 5.879 15.392 1.00 68.31 99 ARG A N 1
ATOM 761 C CA . ARG A 1 99 ? 6.285 5.370 14.095 1.00 68.31 99 ARG A CA 1
ATOM 762 C C . ARG A 1 99 ? 6.527 3.869 14.185 1.00 68.31 99 ARG A C 1
ATOM 764 O O . ARG A 1 99 ? 7.626 3.427 14.518 1.00 68.31 99 ARG A O 1
ATOM 771 N N . LYS A 1 100 ? 5.514 3.082 13.830 1.00 72.75 100 LYS A N 1
ATOM 772 C CA . LYS A 1 100 ? 5.648 1.626 13.737 1.00 72.75 100 LYS A CA 1
ATOM 773 C C . LYS A 1 100 ? 6.643 1.266 12.630 1.00 72.75 100 LYS A C 1
ATOM 775 O O . LYS A 1 100 ? 6.601 1.814 11.521 1.00 72.75 100 LYS A O 1
ATOM 780 N N . ALA A 1 101 ? 7.566 0.361 12.950 1.00 76.69 101 ALA A N 1
ATOM 781 C CA . ALA A 1 101 ? 8.510 -0.189 11.988 1.00 76.69 101 ALA A CA 1
ATOM 782 C C . ALA A 1 101 ? 7.748 -1.120 11.036 1.00 76.69 101 ALA A C 1
ATOM 784 O O . ALA A 1 101 ? 7.411 -2.241 11.403 1.00 76.69 101 ALA A O 1
ATOM 785 N N . LEU A 1 102 ? 7.452 -0.633 9.832 1.00 82.94 102 LEU A N 1
ATOM 786 C CA . LEU A 1 102 ? 6.701 -1.360 8.813 1.00 82.94 102 LEU A CA 1
ATOM 787 C C . LEU A 1 102 ? 7.437 -1.341 7.477 1.00 82.94 102 LEU A C 1
ATOM 789 O O . LEU A 1 102 ? 8.103 -0.362 7.122 1.00 82.94 102 LEU A O 1
ATOM 793 N N . SER A 1 103 ? 7.309 -2.435 6.735 1.00 82.62 103 SER A N 1
ATOM 794 C CA . SER A 1 103 ? 7.849 -2.538 5.385 1.00 82.62 103 SER A CA 1
ATOM 795 C C . SER A 1 103 ? 6.838 -1.949 4.408 1.00 82.62 103 SER A C 1
ATOM 797 O O . SER A 1 103 ? 5.794 -2.536 4.155 1.00 82.62 103 SER A O 1
ATOM 799 N N . GLY A 1 104 ? 7.133 -0.755 3.888 1.00 81.81 104 GLY A N 1
ATOM 800 C CA . GLY A 1 104 ? 6.219 -0.022 3.008 1.00 81.81 104 GLY A CA 1
ATOM 801 C C . GLY A 1 104 ? 5.758 -0.842 1.797 1.00 81.81 104 GLY A C 1
ATOM 802 O O . GLY A 1 104 ? 4.561 -0.961 1.599 1.00 81.81 104 GLY A O 1
ATOM 803 N N . PRO A 1 105 ? 6.656 -1.444 1.001 1.00 84.62 105 PRO A N 1
ATOM 804 C CA . PRO A 1 105 ? 6.258 -2.228 -0.172 1.00 84.62 105 PRO A CA 1
ATOM 805 C C . PRO A 1 105 ? 5.466 -3.507 0.140 1.00 84.62 105 PRO A C 1
ATOM 807 O O . PRO A 1 105 ? 4.788 -4.019 -0.744 1.00 84.62 105 PRO A O 1
ATOM 810 N N . ASP A 1 106 ? 5.550 -4.037 1.362 1.00 88.06 106 ASP A N 1
ATOM 811 C CA . ASP A 1 106 ? 4.820 -5.256 1.736 1.00 88.06 106 ASP A CA 1
ATOM 812 C C . ASP A 1 106 ? 3.348 -4.971 2.063 1.00 88.06 106 ASP A C 1
ATOM 814 O O . ASP A 1 106 ? 2.514 -5.845 1.871 1.00 88.06 106 ASP A O 1
ATOM 818 N N . VAL A 1 107 ? 3.023 -3.752 2.512 1.00 91.44 107 VAL A N 1
ATOM 819 C CA . VAL A 1 107 ? 1.665 -3.392 2.965 1.00 91.44 107 VAL A CA 1
ATOM 820 C C . VAL A 1 107 ? 0.767 -2.814 1.873 1.00 91.44 107 VAL A C 1
ATOM 822 O O . VAL A 1 107 ? -0.377 -2.472 2.143 1.00 91.44 107 VAL A O 1
ATOM 825 N N . TRP A 1 108 ? 1.272 -2.634 0.653 1.00 94.38 108 TRP A N 1
ATOM 826 C CA . TRP A 1 108 ? 0.473 -2.133 -0.467 1.00 94.38 108 TRP A CA 1
ATOM 827 C C . TRP A 1 108 ? 0.272 -3.236 -1.486 1.00 94.38 108 TRP A C 1
ATOM 829 O O . TRP A 1 108 ? 1.246 -3.742 -2.043 1.00 94.38 108 TRP A O 1
ATOM 839 N N . VAL A 1 109 ? -0.992 -3.563 -1.734 1.00 95.00 109 VAL A N 1
ATOM 840 C CA . VAL A 1 109 ? -1.421 -4.679 -2.569 1.00 95.00 109 VAL A CA 1
ATOM 841 C C . VAL A 1 109 ? -2.079 -4.161 -3.843 1.00 95.00 109 VAL A C 1
ATOM 843 O O . VAL A 1 109 ? -2.981 -3.322 -3.800 1.00 95.00 109 VAL A O 1
ATOM 846 N N . HIS A 1 110 ? -1.642 -4.690 -4.983 1.00 94.94 110 HIS A N 1
ATOM 847 C CA . HIS A 1 110 ? -2.244 -4.502 -6.300 1.00 94.94 110 HIS A CA 1
ATOM 848 C C . HIS A 1 110 ? -2.612 -5.875 -6.866 1.00 94.94 110 HIS A C 1
ATOM 850 O O . HIS A 1 110 ? -1.789 -6.786 -6.874 1.00 94.94 110 HIS A O 1
ATOM 856 N N . ASN A 1 111 ? -3.871 -6.055 -7.275 1.00 91.62 111 ASN A N 1
ATOM 857 C CA . ASN A 1 111 ? -4.386 -7.318 -7.826 1.00 91.62 111 ASN A CA 1
ATOM 858 C C . ASN A 1 111 ? -4.057 -8.581 -6.995 1.00 91.62 111 ASN A C 1
ATOM 860 O O . ASN A 1 111 ? -3.865 -9.660 -7.547 1.00 91.62 111 ASN A O 1
ATOM 864 N N . GLY A 1 112 ? -4.006 -8.451 -5.665 1.00 90.31 112 GLY A N 1
ATOM 865 C CA . GLY A 1 112 ? -3.715 -9.558 -4.743 1.00 90.31 112 GLY A CA 1
ATOM 866 C C . GLY A 1 112 ? -2.229 -9.792 -4.447 1.00 90.31 112 GLY A C 1
ATOM 867 O O . GLY A 1 112 ? -1.916 -10.650 -3.629 1.00 90.31 112 GLY A O 1
ATOM 868 N N . TYR A 1 113 ? -1.322 -9.015 -5.044 1.00 91.81 113 TYR A N 1
ATOM 869 C CA . TYR A 1 113 ? 0.117 -9.098 -4.796 1.00 91.81 113 TYR A CA 1
ATOM 870 C C . TYR A 1 113 ? 0.642 -7.818 -4.154 1.00 91.81 113 TYR A C 1
ATOM 872 O O . TYR A 1 113 ? 0.283 -6.713 -4.562 1.00 91.81 113 TYR A O 1
ATOM 880 N N . SER A 1 114 ? 1.521 -7.947 -3.159 1.00 92.81 114 SER A N 1
ATOM 881 C CA . SER A 1 114 ? 2.206 -6.781 -2.600 1.00 92.81 114 SER A CA 1
ATOM 882 C C . SER A 1 114 ? 3.201 -6.191 -3.604 1.00 92.81 114 SER A C 1
ATOM 884 O O . SER A 1 114 ? 3.705 -6.903 -4.475 1.00 92.81 114 SER A O 1
ATOM 886 N N . LEU A 1 115 ? 3.557 -4.910 -3.469 1.00 91.06 115 LEU A N 1
ATOM 887 C CA . LEU A 1 115 ? 4.611 -4.300 -4.298 1.00 91.06 115 LEU A CA 1
ATOM 888 C C . LEU A 1 115 ? 5.936 -5.062 -4.187 1.00 91.06 115 LEU A C 1
ATOM 890 O O . LEU A 1 115 ? 6.680 -5.182 -5.160 1.00 91.06 115 LEU A O 1
ATOM 894 N N . TYR A 1 116 ? 6.245 -5.588 -3.001 1.00 90.56 116 TYR A N 1
ATOM 895 C CA . TYR A 1 116 ? 7.388 -6.479 -2.844 1.00 90.56 116 TYR A CA 1
ATOM 896 C C . TYR A 1 116 ? 7.226 -7.769 -3.655 1.00 90.56 116 TYR A C 1
ATOM 898 O O . TYR A 1 116 ? 8.155 -8.139 -4.368 1.00 90.56 116 TYR A O 1
ATOM 906 N N . GLY A 1 117 ? 6.062 -8.422 -3.568 1.00 90.19 117 GLY A N 1
ATOM 907 C CA . GLY A 1 117 ? 5.760 -9.647 -4.306 1.00 90.19 117 GLY A CA 1
ATOM 908 C C . GLY A 1 117 ? 5.900 -9.463 -5.815 1.00 90.19 117 GLY A C 1
ATOM 909 O O . GLY A 1 117 ? 6.624 -10.224 -6.444 1.00 90.19 11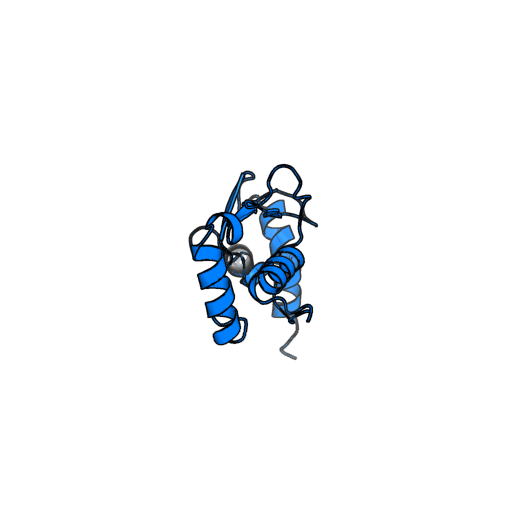7 GLY A O 1
ATOM 910 N N . ILE A 1 118 ? 5.312 -8.396 -6.365 1.00 91.62 118 ILE A N 1
ATOM 911 C CA . ILE A 1 118 ? 5.391 -8.051 -7.795 1.00 91.62 118 ILE A CA 1
ATOM 912 C C . ILE A 1 118 ? 6.848 -7.872 -8.238 1.00 91.62 118 ILE A C 1
ATOM 914 O O . ILE A 1 118 ? 7.268 -8.407 -9.260 1.00 91.62 118 ILE A O 1
ATOM 918 N N . ALA A 1 119 ? 7.642 -7.129 -7.464 1.00 90.50 119 ALA A N 1
ATOM 919 C CA . ALA A 1 119 ? 9.041 -6.897 -7.802 1.00 90.50 119 ALA A CA 1
ATOM 920 C C . ALA A 1 119 ? 9.913 -8.155 -7.656 1.00 90.50 119 ALA A C 1
ATOM 922 O O . ALA A 1 119 ? 10.842 -8.331 -8.438 1.00 90.50 119 ALA A O 1
ATOM 923 N N . SER A 1 120 ? 9.661 -8.998 -6.648 1.00 88.44 120 SER A N 1
ATOM 924 C CA . SER A 1 120 ? 10.414 -10.245 -6.459 1.00 88.44 120 SER A CA 1
ATOM 925 C C . SER A 1 120 ? 10.131 -11.223 -7.588 1.00 88.44 120 SER A C 1
ATOM 927 O O . SER A 1 120 ? 11.077 -11.734 -8.168 1.00 88.44 120 SER A O 1
ATOM 929 N N . ASP A 1 121 ? 8.857 -11.412 -7.933 1.00 89.25 121 ASP A N 1
ATOM 930 C CA . ASP A 1 121 ? 8.431 -12.312 -9.006 1.00 89.25 121 ASP A CA 1
ATOM 931 C C . ASP A 1 121 ? 9.079 -11.935 -10.346 1.00 89.25 121 ASP A C 1
ATOM 933 O O . ASP A 1 121 ? 9.657 -12.781 -11.022 1.00 89.25 121 ASP A O 1
ATOM 937 N N . PHE A 1 122 ? 9.108 -10.635 -10.665 1.00 88.88 122 PHE A N 1
ATOM 938 C CA . PHE A 1 122 ? 9.790 -10.138 -11.859 1.00 88.88 122 PHE A CA 1
ATOM 939 C C . PHE A 1 122 ? 11.300 -10.429 -11.853 1.00 88.88 122 PHE A C 1
ATOM 941 O O . PHE A 1 122 ? 11.843 -10.883 -12.856 1.00 88.88 122 PHE A O 1
ATOM 948 N N . LEU A 1 123 ? 11.987 -10.169 -10.734 1.00 86.06 123 LEU A N 1
ATOM 949 C CA . LEU A 1 123 ? 13.433 -10.403 -10.630 1.00 86.06 123 LEU A CA 1
ATOM 950 C C . LEU A 1 123 ? 13.786 -11.891 -10.698 1.00 86.06 123 LEU A C 1
ATOM 952 O O . LEU A 1 123 ? 14.781 -12.252 -11.318 1.00 86.06 123 LEU A O 1
ATOM 956 N N . ASP A 1 124 ? 12.984 -12.744 -10.064 1.00 85.31 124 ASP A N 1
ATOM 957 C CA . ASP A 1 124 ? 13.215 -14.186 -10.061 1.00 85.31 124 ASP A CA 1
ATOM 958 C C . ASP A 1 124 ? 12.946 -14.783 -11.468 1.00 85.31 124 ASP A C 1
ATOM 960 O O . ASP A 1 124 ? 13.654 -15.698 -11.894 1.00 85.31 124 ASP A O 1
ATOM 964 N N . ALA A 1 125 ? 11.998 -14.227 -12.238 1.00 80.50 125 ALA A N 1
ATOM 965 C CA . ALA A 1 125 ? 11.761 -14.602 -13.638 1.00 80.50 125 ALA A CA 1
ATOM 966 C C . ALA A 1 125 ? 12.885 -14.148 -14.599 1.00 80.50 125 ALA A C 1
ATOM 968 O O . ALA A 1 125 ? 13.241 -14.880 -15.527 1.00 80.50 125 ALA A O 1
ATOM 969 N N . ASP A 1 126 ? 13.461 -12.963 -14.377 1.00 77.06 126 ASP A N 1
ATOM 970 C CA . ASP A 1 126 ? 14.578 -12.425 -15.173 1.00 77.06 126 ASP A CA 1
ATOM 971 C C . ASP A 1 126 ? 15.871 -13.245 -14.974 1.00 77.06 126 ASP A C 1
ATOM 973 O O . ASP A 1 126 ? 16.544 -13.612 -15.943 1.00 77.06 126 ASP A O 1
ATOM 977 N N . GLU A 1 127 ? 16.171 -13.633 -13.725 1.00 71.62 127 GLU A N 1
ATOM 978 C CA . GLU A 1 127 ? 17.314 -14.500 -13.396 1.00 71.62 127 GLU A CA 1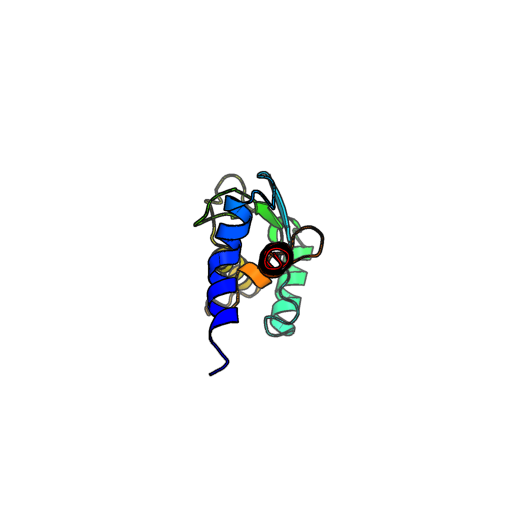
ATOM 979 C C . GLU A 1 127 ? 17.175 -15.891 -14.051 1.00 71.62 127 GLU A C 1
ATOM 981 O O . GLU A 1 127 ? 18.139 -16.393 -14.626 1.00 71.62 127 GLU A O 1
ATOM 986 N N . ALA A 1 128 ? 15.975 -16.484 -14.057 1.00 69.94 128 ALA A N 1
ATOM 987 C CA . ALA A 1 128 ? 15.726 -17.793 -14.675 1.00 69.94 128 ALA A CA 1
ATOM 988 C C . ALA A 1 128 ? 15.880 -17.800 -16.208 1.00 69.94 128 ALA A C 1
ATOM 990 O O . ALA A 1 128 ? 16.117 -18.851 -16.799 1.00 69.94 128 ALA A O 1
ATOM 991 N N . THR A 1 129 ? 15.758 -16.640 -16.854 1.00 61.41 129 THR A N 1
ATOM 992 C CA . THR A 1 129 ? 15.903 -16.507 -18.314 1.00 61.41 129 THR A CA 1
ATOM 993 C C . THR A 1 129 ? 17.370 -16.314 -18.727 1.00 61.41 129 THR A C 1
ATOM 995 O O . THR A 1 129 ? 17.719 -16.490 -19.891 1.00 61.41 129 THR A O 1
ATOM 998 N N . SER A 1 130 ? 18.244 -15.975 -17.774 1.00 59.41 130 SER A N 1
ATOM 999 C CA . SER A 1 130 ? 19.660 -15.671 -18.017 1.00 59.41 130 SER A CA 1
ATOM 1000 C C . SER A 1 130 ? 20.595 -16.885 -17.872 1.00 59.41 130 SER A C 1
ATOM 1002 O O . SER A 1 130 ? 21.765 -16.785 -18.230 1.00 59.41 130 SER A O 1
ATOM 1004 N N . ASP A 1 131 ? 20.096 -18.021 -17.368 1.00 54.56 131 ASP A N 1
ATOM 1005 C CA . ASP A 1 131 ? 20.862 -19.257 -17.102 1.00 54.56 131 ASP A CA 1
ATOM 1006 C C . ASP A 1 131 ? 20.850 -20.258 -18.287 1.00 54.56 131 ASP A C 1
ATOM 1008 O O . ASP A 1 131 ? 21.324 -21.379 -18.155 1.00 54.56 131 ASP A O 1
ATOM 1012 N N . ASP A 1 132 ? 20.326 -19.867 -19.460 1.00 50.56 132 ASP A N 1
ATOM 1013 C CA . ASP A 1 132 ? 20.192 -20.723 -20.660 1.00 50.56 132 ASP A CA 1
ATOM 1014 C C . ASP A 1 132 ? 21.129 -20.287 -21.809 1.00 50.56 132 ASP A C 1
ATOM 1016 O O . ASP A 1 132 ? 20.749 -20.231 -22.977 1.00 50.56 132 ASP A O 1
ATOM 1020 N N . THR A 1 133 ? 22.371 -19.891 -21.510 1.00 54.50 133 THR A N 1
ATOM 1021 C CA . THR A 1 133 ? 23.405 -19.676 -22.544 1.00 54.50 133 THR A CA 1
ATOM 1022 C C . THR A 1 133 ? 24.804 -19.940 -21.986 1.00 54.50 133 THR A C 1
ATOM 1024 O O . THR A 1 133 ? 25.544 -19.004 -21.707 1.00 54.50 133 THR A O 1
ATOM 1027 N N . ASP A 1 134 ? 25.171 -21.212 -21.823 1.00 51.41 134 ASP A N 1
ATOM 1028 C CA . ASP A 1 134 ? 26.575 -21.658 -21.848 1.00 51.41 134 ASP A CA 1
ATOM 1029 C C . ASP A 1 134 ? 26.618 -23.167 -22.165 1.00 51.41 134 ASP A C 1
ATOM 1031 O O . ASP A 1 134 ? 26.700 -24.005 -21.274 1.00 51.41 134 ASP A O 1
ATOM 1035 N N . ASP A 1 135 ? 26.471 -23.518 -23.446 1.00 51.19 135 ASP A N 1
ATOM 1036 C CA . ASP A 1 135 ? 26.953 -24.796 -23.992 1.00 51.19 135 ASP A CA 1
ATOM 1037 C C . ASP A 1 135 ? 27.176 -24.616 -25.508 1.00 51.19 135 ASP A C 1
ATOM 1039 O O . ASP A 1 135 ? 26.261 -24.787 -26.315 1.00 51.19 135 ASP A O 1
ATOM 1043 N N . GLU A 1 136 ? 28.381 -24.179 -25.891 1.00 43.75 136 GLU A N 1
ATOM 1044 C CA . GLU A 1 136 ? 29.018 -24.573 -27.163 1.00 43.75 136 GLU A CA 1
ATOM 1045 C C . GLU A 1 136 ? 30.550 -24.598 -27.036 1.00 43.75 136 GLU A C 1
ATOM 1047 O O . GLU A 1 136 ? 31.135 -23.604 -26.543 1.00 43.75 136 GLU A O 1
#

Radius of gyration: 16.64 Å; chains: 1; bounding box: 45×43×45 Å

Foldseek 3Di:
DDDPPLVVLLLCLLVLCLVVVLDPFFAKKFFACPPFDDPVLRVLLVVVCVVPVLLRMWTADSDSAFGTFRRVCNPPGDGHQLLGSVLVSSCVRPVDNDRDDGRSQCGIDGPRAGSSRSSVVVVVVVVVVVPPDDDD

pLDDT: mean 83.01, std 14.92, range [37.03, 95.62]

Sequence (136 aa):
MTATTTRVRRARSVNVIVDNHLIAPGELLVIDLEGVINAAVVKQVEEWVAEKPERGRARWQADRHRPLVWCAEPDDAGSWTPTGLAQHIICAATGDPERKALSGPDVWVHNGYSLYGIASDFLDADEATSDDTDDE

Secondary structure (DSSP, 8-state):
--SSHHHHHHHHHHHHHHHTT-S-TT-EEEE--TTTS-HHHHHHHHHHHHH-GGGGEEEE---SS--EEETTSTTT---B-HHHHHHHHHHHHH---------GGGSEEETTEEHHHHHHHHHHHHHHHSSS----